Protein AF-A0A2S4V9H5-F1 (afdb_monomer_lite)

Radius of gyration: 18.69 Å; chains: 1; bounding box: 36×48×58 Å

pLDDT: mean 70.19, std 17.13, range [34.94, 92.12]

Secondary structure (DSSP, 8-state):
------S-TT--TTPPPHHHHHHHHHTSTTHHHHHHSHHHHHHHHHHHHHHHHHTT--------TTS-HHHHHHHHHHHSS-HHHHHHHHHHHHHHHHHHHHHHHHHHSSPPPSS----GGGGGGSHHHHHHHH-TTHHHHHHHHHHHHHHHHHHTT--

Foldseek 3Di:
DDDQDDQQPQDDDVFGRLNRLLLVQLLDPCSVVLCVDVVSLLVSLVVSVVSCVVRVNDDDDPCPVPDDPVVCVVCCVVPVSDSVVSNVSVVVLVVLLVVLQVVLCVPVVDGDDLDDPDDVVVPCPDSNVVSCSSPVCNNSCCVSVVVVVVVVVVVVVVD

Sequence (159 aa):
MATRINWDRDAGDGGLSSNGVLLLWLARPGNYTRWRSPPARNRAATEVVEEMQAHGLHYHTCTCQYLPYAILKIIAHAFFVRPTAITRGISRLITTYRYTGERYRRYYGREPPASPRMTPESGWESAEAELLQLCRHWYTLDAIMGNSEMALEMGNLLD

Structure (mmCIF, N/CA/C/O backbone):
data_AF-A0A2S4V9H5-F1
#
_entry.id   AF-A0A2S4V9H5-F1
#
loop_
_atom_site.group_PDB
_atom_site.id
_atom_site.type_symbol
_atom_site.label_atom_id
_atom_site.label_alt_id
_atom_site.label_comp_id
_atom_site.label_asym_id
_atom_site.label_entity_id
_atom_site.label_seq_id
_atom_site.pdbx_PDB_ins_code
_atom_site.Cartn_x
_atom_site.Cartn_y
_atom_site.Cartn_z
_atom_site.occupancy
_atom_site.B_iso_or_equiv
_atom_site.auth_seq_id
_atom_site.auth_comp_id
_atom_site.auth_asym_id
_atom_site.auth_atom_id
_atom_site.pdbx_PDB_model_num
ATOM 1 N N . MET A 1 1 ? 22.420 -8.918 -4.656 1.00 43.22 1 MET A N 1
ATOM 2 C CA . MET A 1 1 ? 21.096 -9.497 -4.341 1.00 43.22 1 MET A CA 1
ATOM 3 C C . MET A 1 1 ? 20.318 -8.510 -3.489 1.00 43.22 1 MET A C 1
ATOM 5 O O . MET A 1 1 ? 20.837 -8.085 -2.464 1.00 43.22 1 MET A O 1
ATOM 9 N N . ALA A 1 2 ? 19.135 -8.083 -3.930 1.00 50.06 2 ALA A N 1
ATOM 10 C CA . ALA A 1 2 ? 18.272 -7.223 -3.127 1.00 50.06 2 ALA A CA 1
ATOM 11 C C . ALA A 1 2 ? 17.632 -8.027 -1.983 1.00 50.06 2 ALA A C 1
ATOM 13 O O . ALA A 1 2 ? 17.164 -9.144 -2.194 1.00 50.06 2 ALA A O 1
ATOM 14 N N . THR A 1 3 ? 17.616 -7.479 -0.768 1.00 51.84 3 THR A N 1
ATOM 15 C CA . THR A 1 3 ? 16.968 -8.128 0.377 1.00 51.84 3 THR A CA 1
ATOM 16 C C . THR A 1 3 ? 15.462 -8.180 0.142 1.00 51.84 3 THR A C 1
ATOM 18 O O . THR A 1 3 ? 14.804 -7.142 0.096 1.00 51.84 3 THR A O 1
ATOM 21 N N . ARG A 1 4 ? 14.910 -9.390 0.001 1.00 59.00 4 ARG A N 1
ATOM 22 C CA . ARG A 1 4 ? 13.472 -9.606 -0.189 1.00 59.00 4 ARG A CA 1
ATOM 23 C C . ARG A 1 4 ? 12.705 -9.062 1.016 1.00 59.00 4 ARG A C 1
ATOM 25 O O . ARG A 1 4 ? 12.858 -9.553 2.136 1.00 59.00 4 ARG A O 1
ATOM 32 N N . ILE A 1 5 ? 11.868 -8.055 0.789 1.00 62.81 5 ILE A N 1
ATOM 33 C CA . ILE A 1 5 ? 10.968 -7.538 1.820 1.00 62.81 5 ILE A CA 1
ATOM 34 C C . ILE A 1 5 ? 9.871 -8.586 2.027 1.00 62.81 5 ILE A C 1
ATOM 36 O O . ILE A 1 5 ? 9.177 -8.968 1.088 1.00 62.81 5 ILE A O 1
ATOM 40 N N . ASN A 1 6 ? 9.744 -9.103 3.251 1.00 67.44 6 ASN A N 1
ATOM 41 C CA . ASN A 1 6 ? 8.698 -10.067 3.579 1.00 67.44 6 ASN A CA 1
ATOM 42 C C . ASN A 1 6 ? 7.385 -9.319 3.855 1.00 67.44 6 ASN A C 1
ATOM 44 O O . ASN A 1 6 ? 7.207 -8.750 4.933 1.00 67.44 6 ASN A O 1
ATOM 48 N N . TRP A 1 7 ? 6.526 -9.284 2.837 1.00 70.44 7 TRP A N 1
ATOM 49 C CA . TRP A 1 7 ? 5.246 -8.578 2.833 1.00 70.44 7 TRP A CA 1
ATOM 50 C C . TRP A 1 7 ? 4.119 -9.357 3.521 1.00 70.44 7 TRP A C 1
ATOM 52 O O . TRP A 1 7 ? 3.248 -8.744 4.121 1.00 70.44 7 TRP A O 1
ATOM 62 N N . ASP A 1 8 ? 4.170 -10.687 3.521 1.00 72.69 8 ASP A N 1
ATOM 63 C CA . ASP A 1 8 ? 3.041 -11.536 3.932 1.00 72.69 8 ASP A CA 1
ATOM 64 C C . ASP A 1 8 ? 3.372 -12.399 5.153 1.00 72.69 8 ASP A C 1
ATOM 66 O O . ASP A 1 8 ? 2.841 -13.491 5.324 1.00 72.69 8 ASP A O 1
ATOM 70 N N . ARG A 1 9 ? 4.297 -11.933 6.003 1.00 70.69 9 ARG A N 1
ATOM 71 C CA . ARG A 1 9 ? 4.809 -12.711 7.143 1.00 70.69 9 ARG A CA 1
ATOM 72 C C . ARG A 1 9 ? 3.701 -13.181 8.092 1.00 70.69 9 ARG A C 1
ATOM 74 O O . ARG A 1 9 ? 3.870 -14.208 8.736 1.00 70.69 9 ARG A O 1
ATOM 81 N N . ASP A 1 10 ? 2.639 -12.399 8.222 1.00 72.69 10 ASP A N 1
ATOM 82 C CA . ASP A 1 10 ? 1.520 -12.637 9.131 1.00 72.69 10 ASP A CA 1
ATOM 83 C C . ASP A 1 10 ? 0.255 -13.144 8.423 1.00 72.69 10 ASP A C 1
ATOM 85 O O . ASP A 1 10 ? -0.806 -13.187 9.041 1.00 72.69 10 ASP A O 1
ATOM 89 N N . ALA A 1 11 ? 0.353 -13.549 7.152 1.00 69.75 11 ALA A N 1
ATOM 90 C CA . ALA A 1 11 ? -0.722 -14.297 6.511 1.00 69.75 11 ALA A CA 1
ATOM 91 C C . ALA A 1 11 ? -0.844 -15.686 7.164 1.00 69.75 11 ALA A C 1
ATOM 93 O O . ALA A 1 11 ? 0.116 -16.458 7.171 1.00 69.75 11 ALA A O 1
ATOM 94 N N . GLY A 1 12 ? -2.019 -15.993 7.721 1.00 64.38 12 GLY A N 1
ATOM 95 C CA . GLY A 1 12 ? -2.398 -17.351 8.133 1.00 64.38 12 GLY A CA 1
ATOM 96 C C . GLY A 1 12 ? -2.903 -18.193 6.954 1.00 64.38 12 GLY A C 1
ATOM 97 O O . GLY A 1 12 ? -2.972 -17.699 5.829 1.00 64.38 12 GLY A O 1
ATOM 98 N N . ASP A 1 13 ? -3.287 -19.447 7.212 1.00 62.34 13 ASP A N 1
ATOM 99 C CA . ASP A 1 13 ? -3.741 -20.415 6.197 1.00 62.34 13 ASP A CA 1
ATOM 100 C C . ASP A 1 13 ? -4.886 -19.865 5.320 1.00 62.34 13 ASP A C 1
ATOM 102 O O . ASP A 1 13 ? -6.059 -19.896 5.689 1.00 62.34 13 ASP A O 1
ATOM 106 N N . GLY A 1 14 ? -4.532 -19.332 4.145 1.00 64.88 14 GLY A N 1
ATOM 107 C CA . GLY A 1 14 ? -5.467 -18.771 3.161 1.00 64.88 14 GLY A CA 1
ATOM 108 C C . GLY A 1 14 ? -6.024 -17.374 3.481 1.00 64.88 14 GLY A C 1
ATOM 109 O O . GLY A 1 14 ? -6.854 -16.876 2.721 1.00 64.88 14 GLY A O 1
ATOM 110 N N . GLY A 1 15 ? -5.583 -16.734 4.570 1.00 70.81 15 GLY A N 1
ATOM 111 C CA . GLY A 1 15 ? -6.030 -15.400 4.993 1.00 70.81 15 GLY A CA 1
ATOM 112 C C . GLY A 1 15 ? -5.205 -14.246 4.406 1.00 70.81 15 GLY A C 1
ATOM 113 O O . GLY A 1 15 ? -4.089 -14.435 3.922 1.00 70.81 15 GLY A O 1
ATOM 114 N N . LEU A 1 16 ? -5.738 -13.020 4.475 1.00 77.75 16 LEU A N 1
ATOM 115 C CA . LEU A 1 16 ? -4.973 -11.815 4.132 1.00 77.75 16 LEU A CA 1
ATOM 116 C C . LEU A 1 16 ? -3.896 -11.541 5.193 1.00 77.75 16 LEU A C 1
ATOM 118 O O . LEU A 1 16 ? -4.161 -11.650 6.387 1.00 77.75 16 LEU A O 1
ATOM 122 N N . SER A 1 17 ? -2.705 -11.121 4.759 1.00 82.69 17 SER A N 1
ATOM 123 C CA . SER A 1 17 ? -1.700 -10.501 5.635 1.00 82.69 17 SER A CA 1
ATOM 124 C C . SER A 1 17 ? -2.171 -9.124 6.114 1.00 82.69 17 SER A C 1
ATOM 126 O O . SER A 1 17 ? -3.076 -8.526 5.520 1.00 82.69 17 SER A O 1
ATOM 128 N N . SER A 1 18 ? -1.517 -8.548 7.130 1.00 78.88 18 SER A N 1
ATOM 129 C CA . SER A 1 18 ? -1.793 -7.151 7.509 1.00 78.88 18 SER A CA 1
ATOM 130 C C . SER A 1 18 ? -1.553 -6.193 6.343 1.00 78.88 18 SER A C 1
ATOM 132 O O . SER A 1 18 ? -2.347 -5.280 6.129 1.00 78.88 18 SER A O 1
ATOM 134 N N . ASN A 1 19 ? -0.519 -6.429 5.530 1.00 81.19 19 ASN A N 1
ATOM 135 C CA . ASN A 1 19 ? -0.292 -5.661 4.306 1.00 81.19 19 ASN A CA 1
ATOM 136 C C . ASN A 1 19 ? -1.404 -5.885 3.273 1.00 81.19 19 ASN A C 1
ATOM 138 O O . ASN A 1 19 ? -1.826 -4.921 2.642 1.00 81.19 19 ASN A O 1
ATOM 142 N N . GLY A 1 20 ? -1.925 -7.108 3.141 1.00 82.69 20 GLY A N 1
ATOM 143 C CA . GLY A 1 20 ? -3.081 -7.410 2.296 1.00 82.69 20 GLY A CA 1
ATOM 144 C C . GLY A 1 20 ? -4.326 -6.610 2.686 1.00 82.69 20 GLY A C 1
ATOM 145 O O . GLY A 1 20 ? -4.950 -5.996 1.823 1.00 82.69 20 GLY A O 1
ATOM 146 N N . VAL A 1 21 ? -4.643 -6.534 3.983 1.00 82.88 21 VAL A N 1
ATOM 147 C CA . VAL A 1 21 ? -5.761 -5.712 4.484 1.00 82.88 21 VAL A CA 1
ATOM 148 C C . VAL A 1 21 ? -5.505 -4.219 4.256 1.00 82.88 21 VAL A C 1
ATOM 150 O O . VAL A 1 21 ? -6.391 -3.509 3.786 1.00 82.88 21 VAL A O 1
ATOM 153 N N . LEU A 1 22 ? -4.282 -3.732 4.502 1.00 85.50 22 LEU A N 1
ATOM 154 C CA . LEU A 1 22 ? -3.921 -2.335 4.223 1.00 85.50 22 LEU A CA 1
ATOM 155 C C . LEU A 1 22 ? -4.090 -1.977 2.743 1.00 85.50 22 LEU A C 1
ATOM 157 O O . LEU A 1 22 ? -4.615 -0.913 2.423 1.00 85.50 22 LEU A O 1
ATOM 161 N N . LEU A 1 23 ? -3.657 -2.858 1.842 1.00 86.31 23 LEU A N 1
ATOM 162 C CA . LEU A 1 23 ? -3.803 -2.679 0.400 1.00 86.31 23 LEU A CA 1
ATOM 163 C C . LEU A 1 23 ? -5.271 -2.687 -0.021 1.00 86.31 23 LEU A C 1
ATOM 165 O O . LEU A 1 23 ? -5.672 -1.833 -0.807 1.00 86.31 23 LEU A O 1
ATOM 169 N N . LEU A 1 24 ? -6.076 -3.599 0.533 1.00 87.38 24 LEU A N 1
ATOM 170 C CA . LEU A 1 24 ? -7.513 -3.659 0.275 1.00 87.38 24 LEU A CA 1
ATOM 171 C C . LEU A 1 24 ? -8.214 -2.368 0.712 1.00 87.38 24 LEU A C 1
ATOM 173 O O . LEU A 1 24 ? -9.035 -1.834 -0.033 1.00 87.38 24 LEU A O 1
ATOM 177 N N . TRP A 1 25 ? -7.868 -1.841 1.889 1.00 88.50 25 TRP A N 1
ATOM 178 C CA . TRP A 1 25 ? -8.415 -0.578 2.376 1.00 88.50 25 TRP A CA 1
ATOM 179 C C . TRP A 1 25 ? -7.980 0.600 1.493 1.00 88.50 25 TRP A C 1
ATOM 181 O O . TRP A 1 25 ? -8.817 1.418 1.110 1.00 88.50 25 TRP A O 1
ATOM 191 N N . LEU A 1 26 ? -6.697 0.675 1.119 1.00 86.31 26 LEU A N 1
ATOM 192 C CA . LEU A 1 26 ? -6.154 1.739 0.263 1.00 86.31 26 LEU A CA 1
ATOM 193 C C . LEU A 1 26 ? -6.738 1.732 -1.155 1.00 86.31 26 LEU A C 1
ATOM 195 O O . LEU A 1 26 ? -6.888 2.800 -1.744 1.00 86.31 26 LEU A O 1
ATOM 199 N N . ALA A 1 27 ? -7.074 0.554 -1.687 1.00 86.94 27 ALA A N 1
ATOM 200 C CA . ALA A 1 27 ? -7.645 0.388 -3.021 1.00 86.94 27 ALA A CA 1
ATOM 201 C C . ALA A 1 27 ? -9.072 0.938 -3.155 1.00 86.94 27 ALA A C 1
ATOM 203 O O . ALA A 1 27 ? -9.550 1.144 -4.271 1.00 86.94 27 ALA A O 1
ATOM 204 N N . ARG A 1 28 ? -9.772 1.186 -2.042 1.00 87.62 28 ARG A N 1
ATOM 205 C CA . ARG A 1 28 ? -11.128 1.738 -2.094 1.00 87.62 28 ARG A CA 1
ATOM 206 C C . ARG A 1 28 ? -11.103 3.216 -2.501 1.00 87.62 28 ARG A C 1
ATOM 208 O O . ARG A 1 28 ? -10.236 3.964 -2.036 1.00 87.62 28 ARG A O 1
ATOM 215 N N . PRO A 1 29 ? -12.075 3.672 -3.312 1.00 83.31 29 PRO A N 1
ATOM 216 C CA . PRO A 1 29 ? -12.132 5.057 -3.767 1.00 83.31 29 PRO A CA 1
ATOM 217 C C . PRO A 1 29 ? -12.025 6.067 -2.616 1.00 83.31 29 PRO A C 1
ATOM 219 O O . PRO A 1 29 ? -12.738 5.979 -1.619 1.00 83.31 29 PRO A O 1
ATOM 222 N N . GLY A 1 30 ? -11.114 7.033 -2.752 1.00 83.06 30 GLY A N 1
ATOM 223 C CA . GLY A 1 30 ? -10.931 8.129 -1.796 1.00 83.06 30 GLY A CA 1
ATOM 224 C C . GLY A 1 30 ? -10.159 7.787 -0.515 1.00 83.06 30 GLY A C 1
ATOM 225 O O . GLY A 1 30 ? -9.744 8.709 0.189 1.00 83.06 30 GLY A O 1
ATOM 226 N N . ASN A 1 31 ? -9.888 6.513 -0.211 1.00 86.50 31 ASN A N 1
ATOM 227 C CA . ASN A 1 31 ? -9.207 6.132 1.033 1.00 86.50 31 ASN A CA 1
ATOM 228 C C . ASN A 1 31 ? -7.747 6.590 1.085 1.00 86.50 31 ASN A C 1
ATOM 230 O O . ASN A 1 31 ? -7.301 7.101 2.115 1.00 86.50 31 ASN A O 1
ATOM 234 N N . TYR A 1 32 ? -7.023 6.522 -0.032 1.00 83.75 32 TYR A N 1
ATOM 235 C CA . TYR A 1 32 ? -5.676 7.090 -0.112 1.00 83.75 32 TYR A CA 1
ATOM 236 C C . TYR A 1 32 ? -5.668 8.613 0.128 1.00 83.75 32 TYR A C 1
ATOM 238 O O . TYR A 1 32 ? -4.845 9.126 0.889 1.00 83.75 32 TYR A O 1
ATOM 246 N N . THR A 1 33 ? -6.629 9.351 -0.433 1.00 83.75 33 THR A N 1
ATOM 247 C CA . THR A 1 33 ? -6.760 10.800 -0.207 1.00 83.75 33 THR A CA 1
ATOM 248 C C . THR A 1 33 ? -7.083 11.112 1.255 1.00 83.75 33 THR A C 1
ATOM 250 O O . THR A 1 33 ? -6.446 11.974 1.864 1.00 83.75 33 THR A O 1
ATOM 253 N N . ARG A 1 34 ? -8.017 10.364 1.862 1.00 83.06 34 ARG A N 1
ATOM 254 C CA . ARG A 1 34 ? -8.361 10.471 3.292 1.00 83.06 34 ARG A CA 1
ATOM 255 C C . ARG A 1 34 ? -7.148 10.204 4.180 1.00 83.06 34 ARG A C 1
ATOM 257 O O . ARG A 1 34 ? -6.925 10.928 5.146 1.00 83.06 34 ARG A O 1
ATOM 264 N N . TRP A 1 35 ? -6.335 9.211 3.828 1.00 80.12 35 TRP A N 1
ATOM 265 C CA . TRP A 1 35 ? -5.108 8.878 4.544 1.00 80.12 35 TRP A CA 1
ATOM 266 C C . TRP A 1 35 ? -4.094 10.032 4.582 1.00 80.12 35 TRP A C 1
ATOM 268 O O . TRP A 1 35 ? -3.432 10.254 5.599 1.00 80.12 35 TRP A O 1
ATOM 278 N N . ARG A 1 36 ? -3.981 10.797 3.490 1.00 79.50 36 ARG A N 1
ATOM 279 C CA . ARG A 1 36 ? -3.046 11.928 3.388 1.00 79.50 36 ARG A CA 1
ATOM 280 C C . ARG A 1 36 ? -3.433 13.132 4.251 1.00 79.50 36 ARG A C 1
ATOM 282 O O . ARG A 1 36 ? -2.575 13.970 4.514 1.00 79.50 36 ARG A O 1
ATOM 289 N N . SER A 1 37 ? -4.678 13.211 4.723 1.00 78.25 37 SER A N 1
ATOM 290 C CA . SER A 1 37 ? -5.170 14.317 5.551 1.00 78.25 37 SER A CA 1
ATOM 291 C C . SER A 1 37 ? -5.134 13.962 7.049 1.00 78.25 37 SER A C 1
ATOM 293 O O . SER A 1 37 ? -5.830 13.035 7.462 1.00 78.25 37 SER A O 1
ATOM 295 N N . PRO A 1 38 ? -4.378 14.681 7.910 1.00 67.38 38 PRO A N 1
ATOM 296 C CA . PRO A 1 38 ? -4.186 14.319 9.321 1.00 67.38 38 PRO A CA 1
ATOM 297 C C . PRO A 1 38 ? -5.458 14.044 10.155 1.00 67.38 38 PRO A C 1
ATOM 299 O O . PRO A 1 38 ? -5.474 13.029 10.856 1.00 67.38 38 PRO A O 1
ATOM 302 N N . PRO A 1 39 ? -6.534 14.860 10.104 1.00 71.81 39 PRO A N 1
ATOM 303 C CA . PRO A 1 39 ? -7.751 14.572 10.870 1.00 71.81 39 PRO A CA 1
ATOM 304 C C . PRO A 1 39 ? -8.526 13.357 10.332 1.00 71.81 39 PRO A C 1
ATOM 306 O O . PRO A 1 39 ? -9.152 12.631 11.104 1.00 71.81 39 PRO A O 1
ATOM 309 N N . ALA A 1 40 ? -8.472 13.094 9.023 1.00 73.56 40 ALA A N 1
ATOM 310 C CA . ALA A 1 40 ? -9.103 11.923 8.414 1.00 73.56 40 ALA A CA 1
ATOM 311 C C . ALA A 1 40 ? -8.265 10.645 8.597 1.00 73.56 40 ALA A C 1
ATOM 313 O O . ALA A 1 40 ? -8.832 9.566 8.759 1.00 73.56 40 ALA A O 1
ATOM 314 N N . ARG A 1 41 ? -6.937 10.775 8.676 1.00 73.38 41 ARG A N 1
ATOM 315 C CA . ARG A 1 41 ? -5.977 9.686 8.886 1.00 73.38 41 ARG A CA 1
ATOM 316 C C . ARG A 1 41 ? -6.210 8.921 10.186 1.00 73.38 41 ARG A C 1
ATOM 318 O O . ARG A 1 41 ? -6.105 7.700 10.201 1.00 73.38 41 ARG A O 1
ATOM 325 N N . ASN A 1 42 ? -6.542 9.618 11.272 1.00 71.88 42 ASN A N 1
ATOM 326 C CA . ASN A 1 42 ? -6.799 8.964 12.559 1.00 71.88 42 ASN A CA 1
ATOM 327 C C . ASN A 1 42 ? -8.069 8.102 12.516 1.00 71.88 42 ASN A C 1
ATOM 329 O O . ASN A 1 42 ? -8.058 6.991 13.031 1.00 71.88 42 ASN A O 1
ATOM 333 N N . ARG A 1 43 ? -9.132 8.583 11.855 1.00 74.62 43 ARG A N 1
ATOM 334 C CA . ARG A 1 43 ? -10.367 7.806 11.646 1.00 74.62 43 ARG A CA 1
ATOM 335 C C . ARG A 1 43 ? -10.137 6.618 10.714 1.00 74.62 43 ARG A C 1
ATOM 337 O O . ARG A 1 43 ? -10.529 5.507 11.040 1.00 74.62 43 ARG A O 1
ATOM 344 N N . ALA A 1 44 ? -9.410 6.842 9.621 1.00 78.88 44 ALA A N 1
ATOM 345 C CA . ALA A 1 44 ? -8.973 5.790 8.710 1.00 78.88 44 ALA A CA 1
ATOM 346 C C . ALA A 1 44 ? -8.181 4.686 9.426 1.00 78.88 44 ALA A C 1
ATOM 348 O O . ALA A 1 44 ? -8.392 3.507 9.171 1.00 78.88 44 ALA A O 1
ATOM 349 N N . ALA A 1 45 ? -7.293 5.048 10.357 1.00 76.62 45 ALA A N 1
ATOM 350 C CA . ALA A 1 45 ? -6.536 4.062 11.118 1.00 76.62 45 ALA A CA 1
ATOM 351 C C . ALA A 1 45 ? -7.432 3.171 11.996 1.00 76.62 45 ALA A C 1
ATOM 353 O O . ALA A 1 45 ? -7.121 1.994 12.152 1.00 76.62 45 ALA A O 1
ATOM 354 N N . THR A 1 46 ? -8.529 3.706 12.539 1.00 77.44 46 THR A N 1
ATOM 355 C CA . THR A 1 46 ? -9.530 2.915 13.270 1.00 77.44 46 THR A CA 1
ATOM 356 C C . THR A 1 46 ? -10.276 1.960 12.337 1.00 77.44 46 THR A C 1
ATOM 358 O O . THR A 1 46 ? -10.329 0.771 12.632 1.00 77.44 46 THR A O 1
ATOM 361 N N . GLU A 1 47 ? -10.756 2.442 11.184 1.00 83.81 47 GLU A N 1
ATOM 362 C CA . GLU A 1 47 ? -11.448 1.616 10.170 1.00 83.81 47 GLU A CA 1
ATOM 363 C C . GLU A 1 47 ? -10.592 0.422 9.728 1.00 83.81 47 GLU A C 1
ATOM 365 O O . GLU A 1 47 ? -11.053 -0.714 9.667 1.00 83.81 47 GLU A O 1
ATOM 370 N N . VAL A 1 48 ? -9.305 0.662 9.480 1.00 80.69 48 VAL A N 1
ATOM 371 C CA . VAL A 1 48 ? -8.355 -0.389 9.104 1.00 80.69 48 VAL A CA 1
ATOM 372 C C . VAL A 1 48 ? -8.229 -1.461 10.190 1.00 80.69 48 VAL A C 1
ATOM 374 O O . VAL A 1 48 ? -8.059 -2.637 9.877 1.00 80.69 48 VAL A O 1
ATOM 377 N N . VAL A 1 49 ? -8.291 -1.085 11.468 1.00 77.69 49 VAL A N 1
ATOM 378 C CA . VAL A 1 49 ? -8.211 -2.062 12.560 1.00 77.69 49 VAL A CA 1
ATOM 379 C C . VAL A 1 49 ? -9.475 -2.900 12.660 1.00 77.69 49 VAL A C 1
ATOM 381 O O . VAL A 1 49 ? -9.372 -4.105 12.886 1.00 77.69 49 VAL A O 1
ATOM 384 N N . GLU A 1 50 ? -10.643 -2.298 12.457 1.00 80.25 50 GLU A N 1
ATOM 385 C CA . GLU A 1 50 ? -11.906 -3.036 12.376 1.00 80.25 50 GLU A CA 1
ATOM 386 C C . GLU A 1 50 ? -11.865 -4.057 11.228 1.00 80.25 50 GLU A C 1
ATOM 388 O O . GLU A 1 50 ? -12.268 -5.205 11.406 1.00 80.25 50 GLU A O 1
ATOM 393 N N . GLU A 1 51 ? -11.275 -3.695 10.086 1.00 83.00 51 GLU A N 1
ATOM 394 C CA . GLU A 1 51 ? -11.073 -4.626 8.971 1.00 83.00 51 GLU A CA 1
ATOM 395 C C . GLU A 1 51 ? -10.079 -5.737 9.288 1.00 83.00 51 GLU A C 1
ATOM 397 O O . GLU A 1 51 ? -10.348 -6.902 9.001 1.00 83.00 51 GLU A O 1
ATOM 402 N N . MET A 1 52 ? -8.948 -5.413 9.918 1.00 78.44 52 MET A N 1
ATOM 403 C CA . MET A 1 52 ? -7.992 -6.429 10.359 1.00 78.44 52 MET A CA 1
ATOM 404 C C . MET A 1 52 ? -8.666 -7.441 11.295 1.00 78.44 52 MET A C 1
ATOM 406 O O . MET A 1 52 ? -8.511 -8.645 11.103 1.00 78.44 52 MET A O 1
ATOM 410 N N . GLN A 1 53 ? -9.488 -6.975 12.240 1.00 77.69 53 GLN A N 1
ATOM 411 C CA . GLN A 1 53 ? -10.262 -7.846 13.128 1.00 77.69 53 GLN A CA 1
ATOM 412 C C . GLN A 1 53 ? -11.293 -8.691 12.369 1.00 77.69 53 GLN A C 1
ATOM 414 O O . GLN A 1 53 ? -11.409 -9.884 12.646 1.00 77.69 53 GLN A O 1
ATOM 419 N N . ALA A 1 54 ? -12.004 -8.111 11.397 1.00 78.94 54 ALA A N 1
ATOM 420 C CA . ALA A 1 54 ? -12.957 -8.837 10.554 1.00 78.94 54 ALA A CA 1
ATOM 421 C C . ALA A 1 54 ? -12.287 -9.946 9.722 1.00 78.94 54 ALA A C 1
ATOM 423 O O . ALA A 1 54 ? -12.901 -10.976 9.454 1.00 78.94 54 ALA A O 1
ATOM 424 N N . HIS A 1 55 ? -11.012 -9.766 9.367 1.00 73.94 55 HIS A N 1
ATOM 425 C CA . HIS A 1 55 ? -10.188 -10.765 8.685 1.00 73.94 55 HIS A CA 1
ATOM 426 C C . HIS A 1 55 ? -9.448 -11.726 9.638 1.00 73.94 55 HIS A C 1
ATOM 428 O O . HIS A 1 55 ? -8.607 -12.501 9.187 1.00 73.94 55 HIS A O 1
ATOM 434 N N . GLY A 1 56 ? -9.749 -11.704 10.943 1.00 73.06 56 GLY A N 1
ATOM 435 C CA . GLY A 1 56 ? -9.143 -12.597 11.941 1.00 73.06 56 GLY A CA 1
ATOM 436 C C . GLY A 1 56 ? -7.712 -12.223 12.344 1.00 73.06 56 GLY A C 1
ATOM 437 O O . GLY A 1 56 ? -7.047 -12.977 13.057 1.00 73.06 56 GLY A O 1
ATOM 438 N N . LEU A 1 57 ? -7.223 -11.052 11.923 1.00 73.12 57 LEU A N 1
ATOM 439 C CA . LEU A 1 57 ? -5.922 -10.524 12.321 1.00 73.12 57 LEU A CA 1
ATOM 440 C C . LEU A 1 57 ? -6.049 -9.843 13.684 1.00 73.12 57 LEU A C 1
ATOM 442 O O . LEU A 1 57 ? -6.356 -8.654 13.808 1.00 73.12 57 LEU A O 1
ATOM 446 N N . HIS A 1 58 ? -5.788 -10.616 14.734 1.00 68.31 58 HIS A N 1
ATOM 447 C CA . HIS A 1 58 ? -5.742 -10.108 16.097 1.00 68.31 58 HIS A CA 1
ATOM 448 C C . HIS A 1 58 ? -4.316 -9.683 16.459 1.00 68.31 58 HIS A C 1
ATOM 450 O O . HIS A 1 58 ? -3.391 -10.496 16.535 1.00 68.31 58 HIS A O 1
ATOM 456 N N . TYR A 1 59 ? -4.132 -8.390 16.736 1.00 55.75 59 TYR A N 1
ATOM 457 C CA . TYR A 1 59 ? -2.916 -7.919 17.394 1.00 55.75 59 TYR A CA 1
ATOM 458 C C . TYR A 1 59 ? -2.809 -8.646 18.740 1.00 55.75 59 TYR A C 1
ATOM 460 O O . TYR A 1 59 ? -3.778 -8.662 19.497 1.00 55.75 59 TYR A O 1
ATOM 468 N N . HIS A 1 60 ? -1.671 -9.287 19.025 1.00 48.44 60 HIS A N 1
ATOM 469 C CA . HIS A 1 60 ? -1.516 -10.114 20.223 1.00 48.44 60 HIS A CA 1
ATOM 470 C C . HIS A 1 60 ? -1.731 -9.257 21.463 1.00 48.44 60 HIS A C 1
ATOM 472 O O . HIS A 1 60 ? -0.847 -8.486 21.824 1.00 48.44 60 HIS A O 1
ATOM 478 N N . THR A 1 61 ? -2.894 -9.383 22.101 1.00 41.34 61 THR A N 1
ATOM 479 C CA . THR A 1 61 ? -3.187 -8.784 23.401 1.00 41.34 61 THR A CA 1
ATOM 480 C C . THR A 1 61 ? -2.086 -9.141 24.381 1.00 41.34 61 THR A C 1
ATOM 482 O O . THR A 1 61 ? -1.923 -10.309 24.725 1.00 41.34 61 THR A O 1
ATOM 485 N N . CYS A 1 62 ? -1.343 -8.139 24.864 1.00 36.31 62 CYS A N 1
ATOM 486 C CA . CYS A 1 62 ? -0.660 -8.263 26.144 1.00 36.31 62 CYS A CA 1
ATOM 487 C C . CYS A 1 62 ? -1.755 -8.526 27.177 1.00 36.31 62 CYS A C 1
ATOM 489 O O . CYS A 1 62 ? -2.449 -7.605 27.609 1.00 36.31 62 CYS A O 1
ATOM 491 N N . THR A 1 63 ? -1.959 -9.790 27.531 1.00 38.38 63 THR A N 1
ATOM 492 C CA . THR A 1 63 ? -2.851 -10.190 28.611 1.00 38.38 63 THR A CA 1
ATOM 493 C C . THR A 1 63 ? -2.237 -9.728 29.926 1.00 38.38 63 THR A C 1
ATOM 495 O O . THR A 1 63 ? -1.469 -10.450 30.555 1.00 38.38 63 THR A O 1
ATOM 498 N N . CYS A 1 64 ? -2.542 -8.500 30.343 1.00 37.25 64 CYS A N 1
ATOM 499 C CA . CYS A 1 64 ? -2.331 -8.080 31.720 1.00 37.25 64 CYS A CA 1
ATOM 500 C C . CYS A 1 64 ? -3.520 -8.604 32.538 1.00 37.25 64 CYS A C 1
ATOM 502 O O . CYS A 1 64 ? -4.627 -8.081 32.432 1.00 37.25 64 CYS A O 1
ATOM 504 N N . GLN A 1 65 ? -3.311 -9.678 33.302 1.00 41.62 65 GLN A N 1
ATOM 505 C CA . GLN A 1 65 ? -4.352 -10.443 34.011 1.00 41.62 65 GLN A CA 1
ATOM 506 C C . GLN A 1 65 ? -5.013 -9.715 35.204 1.00 41.62 65 GLN A C 1
ATOM 508 O O . GLN A 1 65 ? -5.777 -10.329 35.940 1.00 41.62 65 GLN A O 1
ATOM 513 N N . TYR A 1 66 ? -4.765 -8.418 35.408 1.00 44.47 66 TYR A N 1
ATOM 514 C CA . TYR A 1 66 ? -5.120 -7.719 36.652 1.00 44.47 66 TYR A CA 1
ATOM 515 C C . TYR A 1 66 ? -6.204 -6.641 36.525 1.00 44.47 66 TYR A C 1
ATOM 517 O O . TYR A 1 66 ? -6.383 -5.853 37.450 1.00 44.47 66 TYR A O 1
ATOM 525 N N . LEU A 1 67 ? -6.951 -6.581 35.419 1.00 41.59 67 LEU A N 1
ATOM 526 C CA . LEU A 1 67 ? -8.057 -5.626 35.280 1.00 41.59 67 LEU A CA 1
ATOM 527 C C . LEU A 1 67 ? -9.392 -6.340 35.013 1.00 41.59 67 LEU A C 1
ATOM 529 O O . LEU A 1 67 ? -9.420 -7.377 34.355 1.00 41.59 67 LEU A O 1
ATOM 533 N N . PRO A 1 68 ? -10.522 -5.812 35.511 1.00 48.69 68 PRO A N 1
ATOM 534 C CA . PRO A 1 68 ? -11.837 -6.349 35.188 1.00 48.69 68 PRO A CA 1
ATOM 535 C C . PRO A 1 68 ? -12.152 -6.136 33.697 1.00 48.69 68 PRO A C 1
ATOM 537 O O . PRO A 1 68 ? -11.846 -5.086 33.125 1.00 48.69 68 PRO A O 1
ATOM 540 N N . TYR A 1 69 ? -12.794 -7.130 33.072 1.00 45.94 69 TYR A N 1
ATOM 541 C CA . TYR A 1 69 ? -13.076 -7.237 31.626 1.00 45.94 69 TYR A CA 1
ATOM 542 C C . TYR A 1 69 ? -13.638 -5.960 30.956 1.00 45.94 69 TYR A C 1
ATOM 544 O O . TYR A 1 69 ? -13.392 -5.725 29.773 1.00 45.94 69 TYR A O 1
ATOM 552 N N . ALA A 1 70 ? -14.360 -5.108 31.692 1.00 44.31 70 ALA A N 1
ATOM 553 C CA . ALA A 1 70 ? -14.905 -3.845 31.184 1.00 44.31 70 ALA A CA 1
ATOM 554 C C . ALA A 1 70 ? -13.847 -2.728 31.039 1.00 44.31 70 ALA A C 1
ATOM 556 O O . ALA A 1 70 ? -13.861 -1.991 30.054 1.00 44.31 70 ALA A O 1
ATOM 557 N N . ILE A 1 71 ? -12.885 -2.640 31.966 1.00 43.31 71 ILE A N 1
ATOM 558 C CA . ILE A 1 71 ? -11.775 -1.671 31.913 1.00 43.31 71 ILE A CA 1
ATOM 559 C C . ILE A 1 71 ? -10.732 -2.121 30.880 1.00 43.31 71 ILE A C 1
ATOM 561 O O . ILE A 1 71 ? -10.186 -1.292 30.157 1.00 43.31 71 ILE A O 1
ATOM 565 N N . LEU A 1 72 ? -10.530 -3.435 30.719 1.00 40.84 72 LEU A N 1
ATOM 566 C CA . LEU A 1 72 ? -9.707 -4.005 29.646 1.00 40.84 72 LEU A CA 1
ATOM 567 C C . LEU A 1 72 ? -10.241 -3.683 28.251 1.00 40.84 72 LEU A C 1
ATOM 569 O O . LEU A 1 72 ? -9.433 -3.430 27.373 1.00 40.84 72 LEU A O 1
ATOM 573 N N . LYS A 1 73 ? -11.560 -3.628 28.026 1.00 39.94 73 LYS A N 1
ATOM 574 C CA . LYS A 1 73 ? -12.115 -3.200 26.729 1.00 39.94 73 LYS A CA 1
ATOM 575 C C . LYS A 1 73 ? -11.854 -1.723 26.436 1.00 39.94 73 LYS A C 1
ATOM 577 O O . LYS A 1 73 ? -11.507 -1.398 25.307 1.00 39.94 73 LYS A O 1
ATOM 582 N N . ILE A 1 74 ? -11.982 -0.849 27.436 1.00 40.94 74 ILE A N 1
ATOM 583 C CA . ILE A 1 74 ? -11.759 0.601 27.290 1.00 40.94 74 ILE A CA 1
ATOM 584 C C . ILE A 1 74 ? -10.266 0.903 27.105 1.00 40.94 74 ILE A C 1
ATOM 586 O O . ILE A 1 74 ? -9.887 1.649 26.205 1.00 40.94 74 ILE A O 1
ATOM 590 N N . ILE A 1 75 ? -9.401 0.264 27.897 1.00 41.00 75 ILE A N 1
ATOM 591 C CA . ILE A 1 75 ? -7.948 0.405 27.772 1.00 41.00 75 ILE A CA 1
ATOM 592 C C . ILE A 1 75 ? -7.445 -0.315 26.517 1.00 41.00 75 ILE A C 1
ATOM 594 O O . ILE A 1 75 ? -6.559 0.207 25.858 1.00 41.00 75 ILE A O 1
ATOM 598 N N . ALA A 1 76 ? -8.032 -1.437 26.090 1.00 45.03 76 ALA A N 1
ATOM 599 C CA . ALA A 1 76 ? -7.664 -2.061 24.821 1.00 45.03 76 ALA A CA 1
ATOM 600 C C . ALA A 1 76 ? -8.108 -1.219 23.609 1.00 45.03 76 ALA A C 1
ATOM 602 O O . ALA A 1 76 ? -7.360 -1.074 22.650 1.00 45.03 76 ALA A O 1
ATOM 603 N N . HIS A 1 77 ? -9.266 -0.562 23.654 1.00 43.91 77 HIS A N 1
ATOM 604 C CA . HIS A 1 77 ? -9.633 0.386 22.596 1.00 43.91 77 HIS A CA 1
ATOM 605 C C . HIS A 1 77 ? -8.692 1.605 22.549 1.00 43.91 77 HIS A C 1
ATOM 607 O O . HIS A 1 77 ? -8.373 2.086 21.465 1.00 43.91 77 HIS A O 1
ATOM 613 N N . ALA A 1 78 ? -8.212 2.078 23.707 1.00 41.69 78 ALA A N 1
ATOM 614 C CA . ALA A 1 78 ? -7.383 3.283 23.818 1.00 41.69 78 ALA A CA 1
ATOM 615 C C . ALA A 1 78 ? -5.858 3.049 23.683 1.00 41.69 78 ALA A C 1
ATOM 617 O O . ALA A 1 78 ? -5.142 3.948 23.247 1.00 41.69 78 ALA A O 1
ATOM 618 N N . PHE A 1 79 ? -5.342 1.866 24.039 1.00 41.25 79 PHE A N 1
ATOM 619 C CA . PHE A 1 79 ? -3.913 1.503 23.975 1.00 41.25 79 PHE A CA 1
ATOM 620 C C . PHE A 1 79 ? -3.583 0.457 22.896 1.00 41.25 79 PHE A C 1
ATOM 622 O O . PHE A 1 79 ? -2.422 0.367 22.483 1.00 41.25 79 PHE A O 1
ATOM 629 N N . PHE A 1 80 ? -4.558 -0.351 22.462 1.00 45.12 80 PHE A N 1
ATOM 630 C CA . PHE A 1 80 ? -4.333 -1.566 21.660 1.00 45.12 80 PHE A CA 1
ATOM 631 C C . PHE A 1 80 ? -4.593 -1.399 20.164 1.00 45.12 80 PHE A C 1
ATOM 633 O O . PHE A 1 80 ? -4.115 -2.193 19.357 1.00 45.12 80 PHE A O 1
ATOM 640 N N . VAL A 1 81 ? -5.249 -0.311 19.778 1.00 51.03 81 VAL A N 1
ATOM 641 C CA . VAL A 1 81 ? -5.180 0.222 18.423 1.00 51.03 81 VAL A CA 1
ATOM 642 C C . VAL A 1 81 ? -4.112 1.293 18.472 1.00 51.03 81 VAL A C 1
ATOM 644 O O . VAL A 1 81 ? -4.318 2.348 19.055 1.00 51.03 81 VAL A O 1
ATOM 647 N N . ARG A 1 82 ? -2.921 1.036 17.943 1.00 55.66 82 ARG A N 1
ATOM 648 C CA . ARG A 1 82 ? -1.952 2.113 17.739 1.00 55.66 82 ARG A CA 1
ATOM 649 C C . ARG A 1 82 ? -2.224 2.673 16.344 1.00 55.66 82 ARG A C 1
ATOM 651 O O . ARG A 1 82 ? -1.697 2.089 15.396 1.00 55.66 82 ARG A O 1
ATOM 658 N N . PRO A 1 83 ? -2.939 3.811 16.171 1.00 59.38 83 PRO A N 1
ATOM 659 C CA . PRO A 1 83 ? -2.924 4.551 14.912 1.00 59.38 83 PRO A CA 1
ATOM 660 C C . PRO A 1 83 ? -1.506 4.686 14.370 1.00 59.38 83 PRO A C 1
ATOM 662 O O . PRO A 1 83 ? -1.292 4.616 13.171 1.00 59.38 83 PRO A O 1
ATOM 665 N N . THR A 1 84 ? -0.512 4.783 15.257 1.00 65.06 84 THR A N 1
ATOM 666 C CA . THR A 1 84 ? 0.909 4.817 14.913 1.00 65.06 84 THR A CA 1
ATOM 667 C C . THR A 1 84 ? 1.424 3.548 14.228 1.00 65.06 84 THR A C 1
ATOM 669 O O . THR A 1 84 ? 2.279 3.672 13.361 1.00 65.06 84 THR A O 1
ATOM 672 N N . ALA A 1 85 ? 0.929 2.349 14.546 1.00 68.00 85 ALA A N 1
ATOM 673 C CA . ALA A 1 85 ? 1.323 1.105 13.878 1.00 68.00 85 ALA A CA 1
ATOM 674 C C . ALA A 1 85 ? 0.740 1.019 12.460 1.00 68.00 85 ALA A C 1
ATOM 676 O O . ALA A 1 85 ? 1.497 0.805 11.518 1.00 68.00 85 ALA A O 1
ATOM 677 N N . ILE A 1 86 ? -0.559 1.300 12.296 1.00 72.38 86 ILE A N 1
ATOM 678 C CA . ILE A 1 86 ? -1.205 1.401 10.976 1.00 72.38 86 ILE A CA 1
ATOM 679 C C . ILE A 1 86 ? -0.562 2.513 10.145 1.00 72.38 86 ILE A C 1
ATOM 681 O O . ILE A 1 86 ? -0.206 2.309 8.987 1.00 72.38 86 ILE A O 1
ATOM 685 N N . THR A 1 87 ? -0.293 3.660 10.774 1.00 71.50 87 THR A N 1
ATOM 686 C CA . THR A 1 87 ? 0.411 4.778 10.136 1.00 71.50 87 THR A CA 1
ATOM 687 C C . THR A 1 87 ? 1.799 4.389 9.683 1.00 71.50 87 THR A C 1
ATOM 689 O O . THR A 1 87 ? 2.175 4.691 8.556 1.00 71.50 87 THR A O 1
ATOM 692 N N . ARG A 1 88 ? 2.560 3.674 10.513 1.00 75.44 88 ARG A N 1
ATOM 693 C CA . ARG A 1 88 ? 3.871 3.150 10.121 1.00 75.44 88 ARG A CA 1
ATOM 694 C C . ARG A 1 88 ? 3.758 2.124 8.995 1.00 75.44 88 ARG A C 1
ATOM 696 O O . ARG A 1 88 ? 4.602 2.152 8.107 1.00 75.44 88 ARG A O 1
ATOM 703 N N . GLY A 1 89 ? 2.740 1.264 9.009 1.00 76.06 89 GLY A N 1
ATOM 704 C CA . GLY A 1 89 ? 2.480 0.272 7.963 1.00 76.06 89 GLY A CA 1
ATOM 705 C C . GLY A 1 89 ? 2.228 0.921 6.604 1.00 76.06 89 GLY A C 1
ATOM 706 O O . GLY A 1 89 ? 2.958 0.655 5.650 1.00 76.06 89 GLY A O 1
ATOM 707 N N . ILE A 1 90 ? 1.277 1.854 6.534 1.00 77.88 90 ILE A N 1
ATOM 708 C CA . ILE A 1 90 ? 0.969 2.579 5.294 1.00 77.88 90 ILE A CA 1
ATOM 709 C C . ILE A 1 90 ? 2.153 3.451 4.856 1.00 77.88 90 ILE A C 1
ATOM 711 O O . ILE A 1 90 ? 2.523 3.433 3.684 1.00 77.88 90 ILE A O 1
ATOM 715 N N . SER A 1 91 ? 2.826 4.152 5.777 1.00 80.94 91 SER A N 1
ATOM 716 C CA . SER A 1 91 ? 4.048 4.900 5.445 1.00 80.94 91 SER A CA 1
ATOM 717 C C . SER A 1 91 ? 5.141 3.994 4.878 1.00 80.94 91 SER A C 1
ATOM 719 O O . SER A 1 91 ? 5.818 4.375 3.928 1.00 80.94 91 SER A O 1
ATOM 721 N N . ARG A 1 92 ? 5.305 2.775 5.406 1.00 83.12 92 ARG A N 1
ATOM 722 C CA . ARG A 1 92 ? 6.264 1.797 4.880 1.00 83.12 92 ARG A CA 1
ATOM 723 C C . ARG A 1 92 ? 5.893 1.344 3.468 1.00 83.12 92 ARG A C 1
ATOM 725 O O . ARG A 1 92 ? 6.793 1.263 2.633 1.00 83.12 92 ARG A O 1
ATOM 732 N N . LEU A 1 93 ? 4.612 1.083 3.191 1.00 83.38 93 LEU A N 1
ATOM 733 C CA . LEU A 1 93 ? 4.116 0.752 1.846 1.00 83.38 93 LEU A CA 1
ATOM 734 C C . LEU A 1 93 ? 4.466 1.866 0.847 1.00 83.38 93 LEU A C 1
ATOM 736 O O . LEU A 1 93 ? 5.109 1.599 -0.167 1.00 83.38 93 LEU A O 1
ATOM 740 N N . ILE A 1 94 ? 4.136 3.117 1.188 1.00 84.88 94 ILE A N 1
ATOM 741 C CA . ILE A 1 94 ? 4.391 4.297 0.345 1.00 84.88 94 ILE A CA 1
ATOM 742 C C . ILE A 1 94 ? 5.891 4.490 0.097 1.00 84.88 94 ILE A C 1
ATOM 744 O O . ILE A 1 94 ? 6.320 4.646 -1.046 1.00 84.88 94 ILE A O 1
ATOM 748 N N . THR A 1 95 ? 6.707 4.467 1.155 1.00 85.88 95 THR A N 1
ATOM 749 C CA . THR A 1 95 ? 8.160 4.644 1.029 1.00 85.88 95 THR A CA 1
ATOM 750 C C . THR A 1 95 ? 8.777 3.543 0.178 1.00 85.88 95 THR A C 1
ATOM 752 O O . THR A 1 95 ? 9.650 3.820 -0.640 1.00 85.88 95 THR A O 1
ATOM 755 N N . THR A 1 96 ? 8.311 2.301 0.326 1.00 85.44 96 THR A N 1
ATOM 756 C CA . THR A 1 96 ? 8.845 1.181 -0.455 1.00 85.44 96 THR A CA 1
ATOM 757 C C . THR A 1 96 ? 8.455 1.283 -1.927 1.00 85.44 96 THR A C 1
ATOM 759 O O . THR A 1 96 ? 9.312 1.053 -2.777 1.00 85.44 96 THR A O 1
ATOM 762 N N . TYR A 1 97 ? 7.212 1.669 -2.238 1.00 88.50 97 TYR A N 1
ATOM 763 C CA . TYR A 1 97 ? 6.771 1.948 -3.610 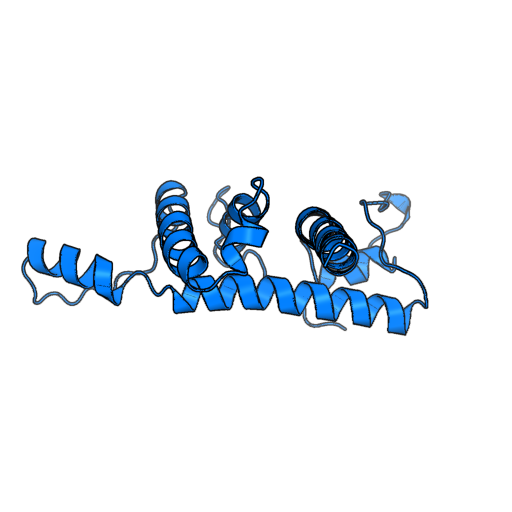1.00 88.50 97 TYR A CA 1
ATOM 764 C C . TYR A 1 97 ? 7.663 3.004 -4.274 1.00 88.50 97 TYR A C 1
ATOM 766 O O . TYR A 1 97 ? 8.285 2.733 -5.300 1.00 88.50 97 TYR A O 1
ATOM 774 N N . ARG A 1 98 ? 7.828 4.164 -3.624 1.00 89.69 98 ARG A N 1
ATOM 775 C CA . ARG A 1 98 ? 8.653 5.269 -4.139 1.00 89.69 98 ARG A CA 1
ATOM 776 C C . ARG A 1 98 ? 10.105 4.862 -4.349 1.00 89.69 98 ARG A C 1
ATOM 778 O O . ARG A 1 98 ? 10.646 5.060 -5.434 1.00 89.69 98 ARG A O 1
ATOM 785 N N . TYR A 1 99 ? 10.707 4.240 -3.336 1.00 89.62 99 TYR A N 1
ATOM 786 C CA . TYR A 1 99 ? 12.082 3.754 -3.407 1.00 89.62 99 TYR A CA 1
ATOM 787 C C . TYR A 1 99 ? 12.275 2.757 -4.555 1.00 89.62 99 TYR A C 1
ATOM 789 O O . TYR A 1 99 ? 13.245 2.846 -5.304 1.00 89.62 99 TYR A O 1
ATOM 797 N N . THR A 1 100 ? 11.348 1.811 -4.708 1.00 88.44 100 THR A N 1
ATOM 798 C CA . THR A 1 100 ? 11.441 0.764 -5.731 1.00 88.44 100 THR A CA 1
ATOM 799 C C . THR A 1 100 ? 11.299 1.347 -7.137 1.00 88.44 100 THR A C 1
ATOM 801 O O . THR A 1 100 ? 12.093 1.003 -8.011 1.00 88.44 100 THR A O 1
ATOM 804 N N . GLY A 1 101 ? 10.364 2.279 -7.343 1.00 88.88 101 GLY A N 1
ATOM 805 C CA . GLY A 1 101 ? 10.186 2.962 -8.626 1.00 88.88 101 GLY A CA 1
ATOM 806 C C . GLY A 1 101 ? 11.374 3.854 -9.000 1.00 88.88 101 GLY A C 1
ATOM 807 O O . GLY 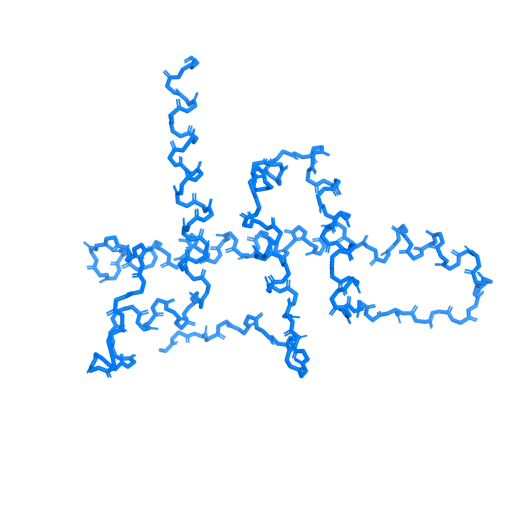A 1 101 ? 11.851 3.814 -10.132 1.00 88.88 101 GLY A O 1
ATOM 808 N N . GLU A 1 102 ? 11.916 4.628 -8.056 1.00 90.94 102 GLU A N 1
ATOM 809 C CA . GLU A 1 102 ? 13.130 5.431 -8.280 1.00 90.94 102 GLU A CA 1
ATOM 810 C C . GLU A 1 102 ? 14.341 4.550 -8.601 1.00 90.94 102 GLU A C 1
ATOM 812 O O . GLU A 1 102 ? 15.072 4.804 -9.560 1.00 90.94 102 GLU A O 1
ATOM 817 N N . ARG A 1 103 ? 14.522 3.469 -7.837 1.00 90.75 103 ARG A N 1
ATOM 818 C CA . ARG A 1 103 ? 15.575 2.489 -8.086 1.00 90.75 103 ARG A CA 1
ATOM 819 C C . ARG A 1 103 ? 15.453 1.906 -9.491 1.00 90.75 103 ARG A C 1
ATOM 821 O O . ARG A 1 103 ? 16.445 1.881 -10.213 1.00 90.75 103 ARG A O 1
ATOM 828 N N . TYR A 1 104 ? 14.260 1.465 -9.885 1.00 89.94 104 TYR A N 1
ATOM 829 C CA . TYR A 1 104 ? 14.022 0.899 -11.211 1.00 89.94 104 TYR A CA 1
ATOM 830 C C . TYR A 1 104 ? 14.392 1.894 -12.318 1.00 89.94 104 TYR A C 1
ATOM 832 O O . TYR A 1 104 ? 15.172 1.555 -13.206 1.00 89.94 104 TYR A O 1
ATOM 840 N N . ARG A 1 105 ? 13.931 3.148 -12.214 1.00 92.12 105 ARG A N 1
ATOM 841 C CA . ARG A 1 105 ? 14.272 4.213 -13.171 1.00 92.12 105 ARG A CA 1
ATOM 842 C C . ARG A 1 105 ? 15.776 4.450 -13.262 1.00 92.12 105 ARG A C 1
ATOM 844 O O . ARG A 1 105 ? 16.314 4.547 -14.360 1.00 92.12 105 ARG A O 1
ATOM 851 N N . ARG A 1 106 ? 16.470 4.479 -12.121 1.00 91.31 106 ARG A N 1
ATOM 852 C CA . ARG A 1 106 ? 17.922 4.692 -12.063 1.00 91.31 106 ARG A CA 1
ATOM 853 C C . ARG A 1 106 ? 18.724 3.565 -12.716 1.00 91.31 106 ARG A C 1
ATOM 855 O O . ARG A 1 106 ? 19.736 3.847 -13.346 1.00 91.31 106 ARG A O 1
ATOM 862 N N . TYR A 1 107 ? 18.311 2.312 -12.537 1.00 89.44 107 TYR A N 1
ATOM 863 C CA . TYR A 1 107 ? 19.043 1.158 -13.069 1.00 89.44 107 TYR A CA 1
ATOM 864 C C . TYR A 1 107 ? 18.706 0.855 -14.530 1.00 89.44 107 TYR A C 1
ATOM 866 O O . TYR A 1 107 ? 19.601 0.518 -15.298 1.00 89.44 107 TYR A O 1
ATOM 874 N N . TYR A 1 108 ? 17.436 0.977 -14.914 1.00 86.81 108 TYR A N 1
ATOM 875 C CA . TYR A 1 108 ? 16.954 0.554 -16.230 1.00 86.81 108 TYR A CA 1
ATOM 876 C C . TYR A 1 108 ? 16.725 1.711 -17.209 1.00 86.81 108 TYR A C 1
ATOM 878 O O . TYR A 1 108 ? 16.443 1.458 -18.378 1.00 86.81 108 TYR A O 1
ATOM 886 N N . GLY A 1 109 ? 16.817 2.966 -16.756 1.00 88.62 109 GLY A N 1
ATOM 887 C CA . GLY A 1 109 ? 16.674 4.153 -17.607 1.00 88.62 109 GLY A CA 1
ATOM 888 C C . GLY A 1 109 ? 15.282 4.327 -18.224 1.00 88.62 109 GLY A C 1
ATOM 889 O O . GLY A 1 109 ? 15.143 5.011 -19.233 1.00 88.62 109 GLY A O 1
ATOM 890 N N . ARG A 1 110 ? 14.255 3.683 -17.659 1.00 87.31 110 ARG A N 1
ATOM 891 C CA . ARG A 1 110 ? 12.874 3.696 -18.162 1.00 87.31 110 ARG A CA 1
ATOM 892 C C . ARG A 1 110 ? 11.867 3.626 -17.020 1.00 87.31 110 ARG A C 1
ATOM 894 O O . ARG A 1 110 ? 12.209 3.167 -15.927 1.00 87.31 110 ARG A O 1
ATOM 901 N N . GLU A 1 111 ? 10.630 4.032 -17.294 1.00 88.12 111 GLU A N 1
ATOM 902 C CA . GLU A 1 111 ? 9.532 3.919 -16.330 1.00 88.12 111 GLU A CA 1
ATOM 903 C C . GLU A 1 111 ? 9.204 2.449 -16.007 1.00 88.12 111 GLU A C 1
ATOM 905 O O . GLU A 1 111 ? 9.305 1.580 -16.890 1.00 88.12 111 GLU A O 1
ATOM 910 N N . PRO A 1 112 ? 8.832 2.138 -14.752 1.00 88.19 112 PRO A N 1
ATOM 911 C CA . PRO A 1 112 ? 8.325 0.822 -14.405 1.00 88.19 112 PRO A CA 1
ATOM 912 C C . PRO A 1 112 ? 7.027 0.501 -15.166 1.00 88.19 112 PRO A C 1
ATOM 914 O O . PRO A 1 112 ? 6.261 1.398 -15.517 1.00 88.19 112 PRO A O 1
ATOM 917 N N . PRO A 1 113 ? 6.748 -0.783 -15.431 1.00 85.75 113 PRO A N 1
ATOM 918 C CA . PRO A 1 113 ? 5.512 -1.183 -16.086 1.00 85.75 113 PRO A CA 1
ATOM 919 C C . PRO A 1 113 ? 4.289 -0.938 -15.183 1.00 85.75 113 PRO A C 1
ATOM 921 O O . PRO A 1 113 ? 4.293 -1.305 -14.009 1.00 85.75 113 PRO A O 1
ATOM 924 N N . ALA A 1 114 ? 3.217 -0.388 -15.763 1.00 81.00 114 ALA A N 1
ATOM 925 C CA . ALA A 1 114 ? 1.937 -0.150 -15.079 1.00 81.00 114 ALA A CA 1
ATOM 926 C C . ALA A 1 114 ? 1.066 -1.417 -14.926 1.00 81.00 114 ALA A C 1
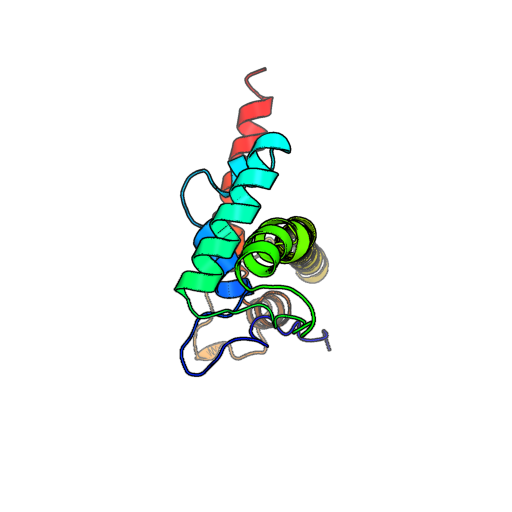ATOM 928 O O . ALA A 1 114 ? 0.070 -1.433 -14.210 1.00 81.00 114 ALA A O 1
ATOM 929 N N . SER A 1 115 ? 1.407 -2.502 -15.625 1.00 79.12 115 SER A N 1
ATOM 930 C CA . SER A 1 115 ? 0.693 -3.781 -15.555 1.00 79.12 115 SER A CA 1
ATOM 931 C C . SER A 1 115 ? 1.657 -4.955 -15.711 1.00 79.12 115 SER A C 1
ATOM 933 O O . SER A 1 115 ? 2.720 -4.769 -16.312 1.00 79.12 115 SER A O 1
ATOM 935 N N . PRO A 1 116 ? 1.305 -6.145 -15.189 1.00 78.06 116 PRO A N 1
ATOM 936 C CA . PRO A 1 116 ? 2.137 -7.330 -15.326 1.00 78.06 116 PRO A CA 1
ATOM 937 C C . PRO A 1 116 ? 2.344 -7.683 -16.797 1.00 78.06 116 PRO A C 1
ATOM 939 O O . PRO A 1 116 ? 1.379 -7.939 -17.517 1.00 78.06 116 PRO A O 1
ATOM 942 N N . ARG A 1 117 ? 3.601 -7.718 -17.237 1.00 68.25 117 ARG A N 1
ATOM 943 C CA . ARG A 1 117 ? 3.994 -8.21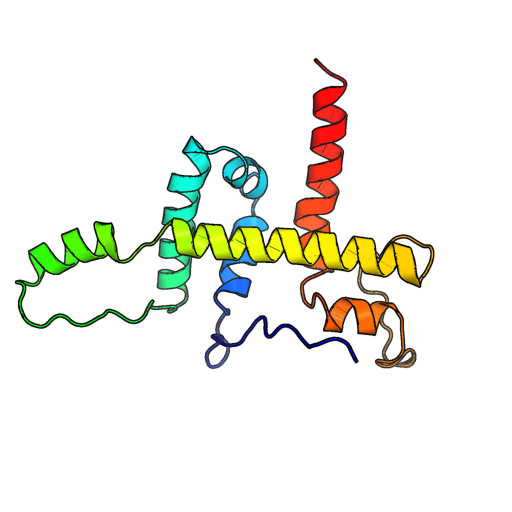9 -18.561 1.00 68.25 117 ARG A CA 1
ATOM 944 C C . ARG A 1 117 ? 4.762 -9.531 -18.497 1.00 68.25 117 ARG A C 1
ATOM 946 O O . ARG A 1 117 ? 5.071 -10.076 -19.554 1.00 68.25 117 ARG A O 1
ATOM 953 N N . MET A 1 118 ? 5.038 -10.053 -17.298 1.00 62.88 118 MET A N 1
ATOM 954 C CA . MET A 1 118 ? 5.690 -11.351 -17.129 1.00 62.88 118 MET A CA 1
ATOM 955 C C . MET A 1 118 ? 4.890 -12.438 -17.846 1.00 62.88 118 MET A C 1
ATOM 957 O O . MET A 1 118 ? 3.842 -12.880 -17.375 1.00 62.88 118 MET A O 1
ATOM 961 N N . THR A 1 119 ? 5.423 -12.895 -18.973 1.00 57.41 119 THR A N 1
ATOM 962 C CA . THR A 1 119 ? 5.036 -14.166 -19.568 1.00 57.41 119 THR A CA 1
ATOM 963 C C . THR A 1 119 ? 5.860 -15.280 -18.923 1.00 57.41 119 THR A C 1
ATOM 965 O O . THR A 1 119 ? 6.985 -15.020 -18.467 1.00 57.41 119 THR A O 1
ATOM 968 N N . PRO A 1 120 ? 5.349 -16.525 -18.881 1.00 55.38 120 PRO A N 1
ATOM 969 C CA . PRO A 1 120 ? 6.095 -17.673 -18.365 1.00 55.38 120 PRO A CA 1
ATOM 970 C C . PRO A 1 120 ? 7.482 -17.831 -19.010 1.00 55.38 120 PRO A C 1
ATOM 972 O O . PRO A 1 120 ? 8.390 -18.358 -18.373 1.00 55.38 120 PRO A O 1
ATOM 975 N N . GLU A 1 121 ? 7.658 -17.343 -20.246 1.00 57.28 121 GLU A N 1
ATOM 976 C CA . GLU A 1 121 ? 8.908 -17.450 -21.008 1.00 57.28 121 GLU A CA 1
ATOM 977 C C . GLU A 1 121 ? 10.030 -16.524 -20.506 1.00 57.28 121 GLU A C 1
ATOM 979 O O . GLU A 1 121 ? 11.203 -16.854 -20.642 1.00 57.28 121 GLU A O 1
ATOM 984 N N . SER A 1 122 ? 9.689 -15.365 -19.929 1.00 60.66 122 SER A N 1
ATOM 985 C CA . SER A 1 122 ? 10.665 -14.327 -19.549 1.00 60.66 122 SER A CA 1
ATOM 986 C C . SER A 1 122 ? 11.461 -14.630 -18.269 1.00 60.66 122 SER A C 1
ATOM 988 O O . SER A 1 122 ? 12.478 -13.985 -18.009 1.00 60.66 122 SER A O 1
ATOM 990 N N . GLY A 1 123 ? 11.025 -15.624 -17.484 1.00 55.72 123 GLY A N 1
ATOM 991 C CA . GLY A 1 123 ? 11.680 -16.054 -16.247 1.00 55.72 123 GLY A CA 1
ATOM 992 C C . GLY A 1 123 ? 11.777 -14.978 -15.152 1.00 55.72 123 GLY A C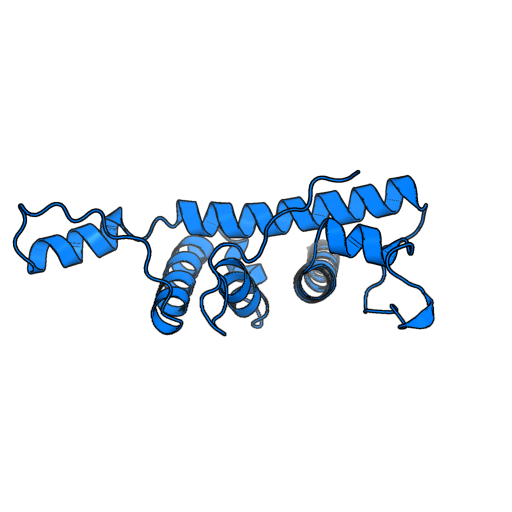 1
ATOM 993 O O . GLY A 1 123 ? 11.345 -13.836 -15.296 1.00 55.72 123 GLY A O 1
ATOM 994 N N . TRP A 1 124 ? 12.377 -15.348 -14.016 1.00 54.12 124 TRP A N 1
ATOM 995 C CA . TRP A 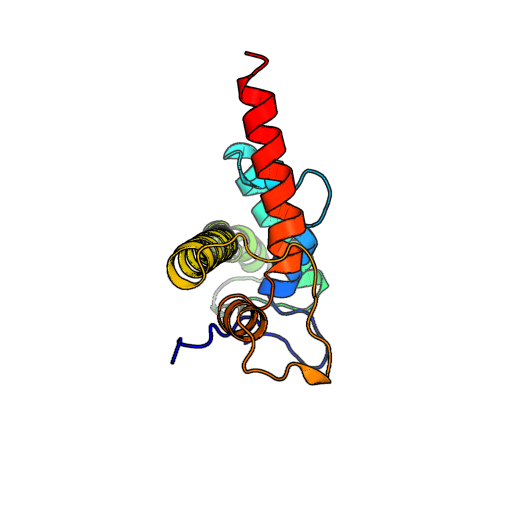1 124 ? 12.643 -14.443 -12.881 1.00 54.12 124 TRP A CA 1
ATOM 996 C C . TRP A 1 124 ? 13.846 -13.508 -13.112 1.00 54.12 124 TRP A C 1
ATOM 998 O O . TRP A 1 124 ? 14.270 -12.815 -12.189 1.00 54.12 124 TRP A O 1
ATOM 1008 N N . GLU A 1 125 ? 14.405 -13.507 -14.322 1.00 62.94 125 GLU A N 1
ATOM 1009 C CA . GLU A 1 125 ? 15.596 -12.740 -14.704 1.00 62.94 125 GLU A CA 1
ATOM 1010 C C . GLU A 1 125 ? 15.248 -11.394 -15.358 1.00 62.94 125 GLU A C 1
ATOM 1012 O O . GLU A 1 125 ? 16.128 -10.587 -15.647 1.00 62.94 125 GLU A O 1
ATOM 1017 N N . SER A 1 126 ? 13.961 -11.119 -15.587 1.00 77.69 126 SER A N 1
ATOM 1018 C CA . SER A 1 126 ? 13.523 -9.852 -16.163 1.00 77.69 126 SER A CA 1
ATOM 1019 C C . SER A 1 126 ? 13.600 -8.701 -15.147 1.00 77.69 126 SER A C 1
ATOM 1021 O O . SER A 1 126 ? 13.432 -8.884 -13.941 1.00 77.69 126 SER A O 1
ATOM 1023 N N . ALA A 1 127 ? 13.779 -7.469 -15.639 1.00 80.44 127 ALA A N 1
ATOM 1024 C CA . ALA A 1 127 ? 13.735 -6.255 -14.812 1.00 80.44 127 ALA A CA 1
ATOM 1025 C C . ALA A 1 127 ? 12.450 -6.162 -13.960 1.00 80.44 127 ALA A C 1
ATOM 1027 O O . ALA A 1 127 ? 12.451 -5.645 -12.844 1.00 80.44 127 ALA A O 1
ATOM 1028 N N . GLU A 1 128 ? 11.345 -6.683 -14.491 1.00 82.88 128 GLU A N 1
ATOM 1029 C CA . GLU A 1 128 ? 10.053 -6.755 -13.816 1.00 82.88 128 GLU A CA 1
ATOM 1030 C C . GLU A 1 128 ? 10.055 -7.779 -12.671 1.00 82.88 128 GLU A C 1
ATOM 1032 O O . GLU A 1 128 ? 9.511 -7.512 -11.601 1.00 82.88 128 GLU A O 1
ATOM 1037 N N . ALA A 1 129 ? 10.742 -8.911 -12.827 1.00 81.81 129 ALA A N 1
ATOM 1038 C CA . ALA A 1 129 ? 10.924 -9.859 -11.736 1.00 81.81 129 ALA A CA 1
ATOM 1039 C C . ALA A 1 129 ? 11.737 -9.251 -10.578 1.00 81.81 129 ALA A C 1
ATOM 1041 O O . ALA A 1 129 ? 11.370 -9.428 -9.415 1.00 81.81 129 ALA A O 1
ATOM 1042 N N . GLU A 1 130 ? 12.790 -8.476 -10.864 1.00 82.62 130 GLU A N 1
ATOM 1043 C CA . GLU A 1 130 ? 13.528 -7.741 -9.825 1.00 82.62 130 GLU A CA 1
ATOM 1044 C C . GLU A 1 130 ? 12.659 -6.685 -9.124 1.00 82.62 130 GLU A C 1
ATOM 1046 O O . GLU A 1 130 ? 12.706 -6.547 -7.896 1.00 82.62 130 GLU A O 1
ATOM 1051 N N . LEU A 1 131 ? 11.829 -5.968 -9.888 1.00 86.12 131 LEU A N 1
ATOM 1052 C CA . LEU A 1 131 ? 10.852 -5.015 -9.359 1.00 86.12 131 LEU A CA 1
ATOM 1053 C C . LEU A 1 131 ? 9.908 -5.701 -8.360 1.00 86.12 131 LEU A C 1
ATOM 1055 O O . LEU A 1 131 ? 9.722 -5.205 -7.248 1.00 86.12 131 LEU A O 1
ATOM 1059 N N . LEU A 1 132 ? 9.377 -6.875 -8.711 1.00 85.94 132 LEU A N 1
ATOM 1060 C CA . LEU A 1 132 ? 8.464 -7.648 -7.863 1.00 85.94 132 LEU A CA 1
ATOM 1061 C C . LEU A 1 132 ? 9.152 -8.345 -6.682 1.00 85.94 132 LEU A C 1
ATOM 1063 O O . LEU A 1 132 ? 8.507 -8.604 -5.663 1.00 85.94 132 LEU A O 1
ATOM 1067 N N . GLN A 1 133 ? 10.458 -8.614 -6.761 1.00 82.94 133 GLN A N 1
ATOM 1068 C CA . GLN A 1 133 ? 11.236 -9.060 -5.599 1.00 82.94 133 GLN A CA 1
ATOM 1069 C C . GLN A 1 133 ? 11.376 -7.956 -4.541 1.00 82.94 133 GLN A C 1
ATOM 1071 O O . GLN A 1 133 ? 11.359 -8.247 -3.340 1.00 82.94 133 GLN A O 1
ATOM 1076 N N . LEU A 1 134 ? 11.498 -6.699 -4.973 1.00 82.06 134 LEU A N 1
ATOM 1077 C CA . LEU A 1 134 ? 11.575 -5.529 -4.096 1.00 82.06 134 LEU A CA 1
ATOM 1078 C C . LEU A 1 134 ? 10.192 -5.125 -3.568 1.00 82.06 134 LEU A C 1
ATOM 1080 O O . LEU A 1 134 ? 9.989 -4.976 -2.361 1.00 82.06 134 LEU A O 1
ATOM 1084 N N . CYS A 1 135 ? 9.222 -4.994 -4.470 1.00 85.81 135 CYS A N 1
ATOM 1085 C CA . CYS A 1 135 ? 7.863 -4.563 -4.182 1.00 85.81 135 CYS A CA 1
ATOM 1086 C C . CYS A 1 135 ? 6.864 -5.504 -4.862 1.00 85.81 135 CYS A C 1
ATOM 1088 O O . CYS A 1 135 ? 6.377 -5.249 -5.958 1.00 85.81 135 CYS A O 1
ATOM 1090 N N . ARG A 1 136 ? 6.520 -6.602 -4.181 1.00 85.38 136 ARG A N 1
ATOM 1091 C CA . ARG A 1 136 ? 5.570 -7.604 -4.694 1.00 85.38 136 ARG A CA 1
ATOM 1092 C C . ARG A 1 136 ? 4.201 -7.012 -5.048 1.00 85.38 136 ARG A C 1
ATOM 1094 O O . ARG A 1 136 ? 3.536 -7.513 -5.945 1.00 85.38 136 ARG A O 1
ATOM 1101 N N . HIS A 1 137 ? 3.787 -5.955 -4.352 1.00 86.56 137 HIS A N 1
ATOM 1102 C CA . HIS A 1 137 ? 2.508 -5.278 -4.572 1.00 86.56 137 HIS A CA 1
ATOM 1103 C C . HIS A 1 137 ? 2.609 -4.099 -5.546 1.00 86.56 137 HIS A C 1
ATOM 1105 O O . HIS A 1 137 ? 1.731 -3.240 -5.521 1.00 86.56 137 HIS A O 1
ATOM 1111 N N . TRP A 1 138 ? 3.662 -4.041 -6.374 1.00 88.69 138 TRP A N 1
ATOM 1112 C CA . TRP A 1 138 ? 3.932 -2.931 -7.290 1.00 88.69 138 TRP A CA 1
ATOM 1113 C C . TRP A 1 138 ? 2.683 -2.482 -8.050 1.00 88.69 138 TRP A C 1
ATOM 1115 O O . TRP A 1 138 ? 2.268 -1.350 -7.866 1.00 88.69 138 TRP A O 1
ATOM 1125 N N . TYR A 1 139 ? 2.026 -3.363 -8.809 1.00 87.75 139 TYR A N 1
ATOM 1126 C CA . TYR A 1 139 ? 0.883 -2.963 -9.645 1.00 87.75 139 TYR A CA 1
ATOM 1127 C C . TYR A 1 139 ? -0.319 -2.470 -8.840 1.00 87.75 139 TYR A C 1
ATOM 1129 O O . TYR A 1 139 ? -1.006 -1.543 -9.251 1.00 87.75 139 TYR A O 1
ATOM 1137 N N . THR A 1 140 ? -0.581 -3.070 -7.676 1.00 88.12 140 THR A N 1
ATOM 1138 C CA . THR A 1 140 ? -1.652 -2.606 -6.786 1.00 88.12 140 THR A CA 1
ATOM 1139 C C . THR A 1 140 ? -1.334 -1.209 -6.267 1.00 88.12 140 THR A C 1
ATOM 1141 O O . THR A 1 140 ? -2.186 -0.329 -6.270 1.00 88.12 140 THR A O 1
ATOM 1144 N N . LEU A 1 141 ? -0.092 -0.998 -5.841 1.00 87.62 141 LEU A N 1
ATOM 1145 C CA . LEU A 1 141 ? 0.387 0.274 -5.323 1.00 87.62 141 LEU A CA 1
ATOM 1146 C C . LEU A 1 141 ? 0.460 1.344 -6.421 1.00 87.62 141 LEU A C 1
ATOM 1148 O O . LEU A 1 141 ? 0.075 2.474 -6.152 1.00 87.62 141 LEU A O 1
ATOM 1152 N N . ASP A 1 142 ? 0.864 0.991 -7.638 1.00 89.12 142 ASP A N 1
ATOM 1153 C CA . ASP A 1 142 ? 0.903 1.855 -8.823 1.00 89.12 142 ASP A CA 1
ATOM 1154 C C . ASP A 1 142 ? -0.509 2.296 -9.238 1.00 89.12 142 ASP A C 1
ATOM 1156 O O . ASP A 1 142 ? -0.769 3.486 -9.398 1.00 89.12 142 ASP A O 1
ATOM 1160 N N . ALA A 1 143 ? -1.479 1.377 -9.256 1.00 86.62 143 ALA A N 1
ATOM 1161 C CA . ALA A 1 143 ? -2.876 1.713 -9.526 1.00 86.62 143 ALA A CA 1
ATOM 1162 C C . ALA A 1 143 ? -3.483 2.661 -8.472 1.00 86.62 143 ALA A C 1
ATOM 1164 O O . ALA A 1 143 ? -4.304 3.519 -8.805 1.00 86.62 143 ALA A O 1
ATOM 1165 N N . ILE A 1 144 ? -3.086 2.520 -7.202 1.00 85.31 144 ILE A N 1
ATOM 1166 C CA . ILE A 1 144 ? -3.552 3.377 -6.102 1.00 85.31 144 ILE A CA 1
ATOM 1167 C C . ILE A 1 144 ? -2.846 4.737 -6.136 1.00 85.31 144 ILE A C 1
ATOM 1169 O O . ILE A 1 144 ? -3.490 5.780 -6.034 1.00 85.31 144 ILE A O 1
ATOM 1173 N N . MET A 1 145 ? -1.515 4.728 -6.236 1.00 84.75 145 MET A N 1
ATOM 1174 C CA . MET A 1 145 ? -0.672 5.902 -6.025 1.00 84.75 145 MET A CA 1
ATOM 1175 C C . MET A 1 145 ? -0.333 6.636 -7.315 1.00 84.75 145 MET A C 1
ATOM 1177 O O . MET A 1 145 ? -0.434 7.860 -7.317 1.00 84.75 145 MET A O 1
ATOM 1181 N N . GLY A 1 146 ? -0.010 5.936 -8.402 1.00 76.44 146 GLY A N 1
ATOM 1182 C CA . GLY A 1 146 ? 0.289 6.539 -9.705 1.00 76.44 146 GLY A CA 1
ATOM 1183 C C . GLY A 1 146 ? -0.871 7.391 -10.225 1.00 76.44 146 GLY A C 1
ATOM 1184 O O . GLY A 1 146 ? -0.679 8.548 -10.593 1.00 76.44 146 GLY A O 1
ATOM 1185 N N . ASN A 1 147 ? -2.105 6.892 -10.104 1.00 66.56 147 ASN A N 1
ATOM 1186 C CA . ASN A 1 147 ? -3.309 7.655 -10.462 1.00 66.56 147 ASN A CA 1
ATOM 1187 C C . ASN A 1 147 ? -3.558 8.860 -9.537 1.00 66.56 147 ASN A C 1
ATOM 1189 O O . ASN A 1 147 ? -4.060 9.899 -9.965 1.00 66.56 147 ASN A O 1
ATOM 1193 N N . SER A 1 148 ? -3.216 8.739 -8.253 1.00 59.47 148 SER A N 1
ATOM 1194 C CA . SER A 1 148 ? -3.420 9.813 -7.274 1.00 59.47 148 SER A CA 1
ATOM 1195 C C . SER A 1 148 ? -2.369 10.926 -7.357 1.00 59.47 148 SER A C 1
ATOM 1197 O O . SER A 1 148 ? -2.666 12.067 -7.012 1.00 59.47 148 SER A O 1
ATOM 1199 N N . GLU A 1 149 ? -1.151 10.611 -7.806 1.00 56.28 149 GLU A N 1
ATOM 1200 C CA . GLU A 1 149 ? -0.064 11.579 -7.973 1.00 56.28 149 GLU A CA 1
ATOM 1201 C C . GLU A 1 149 ? -0.348 12.485 -9.184 1.00 56.28 149 GLU A C 1
ATOM 1203 O O . GLU A 1 149 ? -0.243 13.702 -9.058 1.00 56.28 149 GLU A O 1
ATOM 1208 N N . MET A 1 150 ? -0.901 11.931 -10.274 1.00 49.50 150 MET A N 1
ATOM 1209 C CA . MET A 1 150 ? -1.453 12.723 -11.387 1.00 49.50 150 MET A CA 1
ATOM 1210 C C . MET A 1 150 ? -2.623 13.628 -10.962 1.00 49.50 150 MET A C 1
ATOM 1212 O O . MET A 1 150 ? -2.730 14.767 -11.414 1.00 49.50 150 MET A O 1
ATOM 1216 N N . ALA A 1 151 ? -3.501 13.153 -10.071 1.00 42.91 151 ALA A N 1
ATOM 1217 C CA . ALA A 1 151 ? -4.609 13.963 -9.558 1.00 42.91 151 ALA A CA 1
ATOM 1218 C C . ALA A 1 151 ? -4.132 15.145 -8.686 1.00 42.91 151 ALA A C 1
ATOM 1220 O O . ALA A 1 151 ? -4.785 16.185 -8.652 1.00 42.91 151 ALA A O 1
ATOM 1221 N N . LEU A 1 152 ? -2.987 15.009 -8.006 1.00 45.66 152 LEU A N 1
ATOM 1222 C CA . LEU A 1 152 ? -2.350 16.091 -7.246 1.00 45.66 152 LEU A CA 1
ATOM 1223 C C . LEU A 1 152 ? -1.677 17.132 -8.145 1.00 45.66 152 LEU A C 1
ATOM 1225 O O . LEU A 1 152 ? -1.726 18.315 -7.820 1.00 45.66 152 LEU A O 1
ATOM 1229 N N . GLU A 1 153 ? -1.091 16.727 -9.274 1.00 40.88 153 GLU A N 1
ATOM 1230 C CA . GLU A 1 153 ? -0.554 17.679 -10.256 1.00 40.88 153 GLU A CA 1
ATOM 1231 C C . GLU A 1 153 ? -1.664 18.479 -10.950 1.00 40.88 153 GLU A C 1
ATOM 1233 O O . GLU A 1 153 ? -1.522 19.685 -11.131 1.00 40.88 153 GLU A O 1
ATOM 1238 N N . MET A 1 154 ? -2.809 17.853 -11.244 1.00 37.06 154 MET A N 1
ATOM 1239 C CA . MET A 1 154 ? -3.983 18.561 -11.779 1.00 37.06 154 MET A CA 1
ATOM 1240 C C . MET A 1 154 ? -4.656 19.476 -10.744 1.00 37.06 154 MET A C 1
ATOM 1242 O O . MET A 1 154 ? -5.188 20.520 -11.111 1.00 37.06 154 MET A O 1
ATOM 1246 N N . GLY A 1 155 ? -4.608 19.123 -9.454 1.00 39.72 155 GLY A N 1
ATOM 1247 C CA . GLY A 1 155 ? -5.111 19.971 -8.366 1.00 39.72 155 GLY A CA 1
ATOM 1248 C C . GLY A 1 155 ? -4.288 21.244 -8.144 1.00 39.72 155 GLY A C 1
ATOM 1249 O O . GLY A 1 155 ? -4.857 22.268 -7.800 1.00 39.72 155 GLY A O 1
ATOM 1250 N N . ASN A 1 156 ? -2.979 21.211 -8.413 1.00 41.72 156 ASN A N 1
ATOM 1251 C CA . ASN A 1 156 ? -2.100 22.385 -8.312 1.00 41.72 156 ASN A CA 1
ATOM 1252 C C . ASN A 1 156 ? -2.142 23.302 -9.551 1.00 41.72 156 ASN A C 1
ATOM 1254 O O . ASN A 1 156 ? -1.473 24.330 -9.563 1.00 41.72 156 ASN A O 1
ATOM 1258 N N . LEU A 1 157 ? -2.870 22.920 -10.608 1.00 34.94 157 LEU A N 1
ATOM 1259 C CA . LEU A 1 157 ? -3.044 23.729 -11.821 1.00 34.94 157 LEU A CA 1
ATOM 1260 C C . LEU A 1 157 ? -4.367 24.517 -11.824 1.00 34.94 157 LEU A C 1
ATOM 1262 O O . LEU A 1 157 ? -4.638 25.256 -12.769 1.00 34.94 157 LEU A O 1
ATOM 1266 N N . LEU A 1 158 ? -5.200 24.312 -10.798 1.00 39.12 158 LEU A N 1
ATOM 1267 C CA . LEU A 1 158 ? -6.518 24.929 -10.631 1.00 39.12 158 LEU A CA 1
ATOM 1268 C C . LEU A 1 158 ? -6.614 25.828 -9.383 1.00 39.12 158 LEU A C 1
ATOM 1270 O O . LEU A 1 158 ? -7.718 26.273 -9.070 1.00 39.12 158 LEU A O 1
ATOM 1274 N N . ASP A 1 159 ? -5.484 26.112 -8.727 1.00 38.47 159 ASP A N 1
ATOM 1275 C CA . ASP A 1 159 ? -5.335 27.158 -7.701 1.00 38.47 159 ASP A CA 1
ATOM 1276 C C . ASP A 1 159 ? -4.554 28.362 -8.258 1.00 38.47 159 ASP A C 1
ATOM 1278 O O . ASP A 1 159 ? -3.490 28.146 -8.888 1.00 38.47 159 ASP A O 1
#

Organism: NCBI:txid27350